Protein AF-A0A7R7W3H5-F1 (afdb_monomer_lite)

Secondary structure (DSSP, 8-state):
-HHHHHSS-SS--SSHHHHHHHHHHHH----TTTSTTGGGSTT--TTSPP-PPPPHHHH-TTS-HHHHHHHHHHT-SSGGGSPPHHHHHTSGGGTT--

Radius of gyration: 14.74 Å; chains: 1; bounding box: 39×29×36 Å

Organism: Aspergillus kawachii (NCBI:txid1069201)

Foldseek 3Di:
DQCVQVVDDQQDAPDPVSSLLSLCQAQWDDDCVLANCQCVDPPDDPPRDGHDHDQVCVVRVVQDPQRSVLVNLCSRPHPVSRDDPVVSCVGVVVVPPD

Sequence (98 aa):
MAEMYTGSALFAGTTNAEQLLKIFDIMGTPTELTWPGVSQLPEYRNDFPSRSPQSLQQIIPSLDPVGVDLLERMLQLRPEARISATEALNHPWFQGFD

InterPro domains:
  IPR000719 Protein kinase domain [PF00069] (1-94)
  IPR000719 Protein kinase domain [PS50011] (1-94)
  IPR011009 Protein kinase-like domain superfamily [SSF56112] (1-96)
  IPR050108 Cyclin-dependent kinase [PTHR24056] (1-94)

Structure (mmCIF, N/CA/C/O backbone):
data_AF-A0A7R7W3H5-F1
#
_entry.id   AF-A0A7R7W3H5-F1
#
loop_
_atom_site.group_PDB
_atom_site.id
_atom_site.type_symbol
_atom_site.label_atom_id
_atom_site.label_alt_id
_atom_site.label_comp_id
_atom_site.label_asym_id
_atom_site.label_entity_id
_atom_site.label_seq_id
_atom_site.pdbx_PDB_ins_code
_atom_site.Cartn_x
_atom_site.Cartn_y
_atom_site.Cartn_z
_atom_site.occupancy
_atom_site.B_iso_or_equiv
_atom_site.auth_seq_id
_atom_site.auth_comp_id
_atom_site.auth_asym_id
_atom_site.auth_atom_id
_atom_site.pdbx_PDB_model_num
ATOM 1 N N . MET A 1 1 ? -6.387 7.453 4.794 1.00 85.94 1 MET A N 1
ATOM 2 C CA . MET A 1 1 ? -6.531 6.724 6.073 1.00 85.94 1 MET A CA 1
ATOM 3 C C . MET A 1 1 ? -5.217 6.733 6.837 1.00 85.94 1 MET A C 1
ATOM 5 O O . MET A 1 1 ? -5.125 7.517 7.762 1.00 85.94 1 MET A O 1
ATOM 9 N N . ALA A 1 2 ? -4.191 5.989 6.407 1.00 92.88 2 ALA A N 1
ATOM 10 C CA . ALA A 1 2 ? -2.899 5.900 7.104 1.00 92.88 2 ALA A CA 1
ATOM 11 C C . ALA A 1 2 ? -2.269 7.254 7.490 1.00 92.88 2 ALA A C 1
ATOM 13 O O . ALA A 1 2 ? -1.987 7.477 8.659 1.00 92.88 2 ALA A O 1
ATOM 14 N N . GLU A 1 3 ? -2.139 8.186 6.541 1.00 95.06 3 GLU A N 1
ATOM 15 C CA . GLU A 1 3 ? -1.547 9.512 6.800 1.00 95.06 3 GLU A CA 1
ATOM 16 C C . GLU A 1 3 ? -2.315 10.337 7.843 1.00 95.06 3 GLU A C 1
ATOM 18 O O . GLU A 1 3 ? -1.710 11.087 8.602 1.00 95.06 3 GLU A O 1
ATOM 23 N N . MET A 1 4 ? -3.636 10.155 7.953 1.00 93.19 4 MET A N 1
ATOM 24 C CA . MET A 1 4 ? -4.4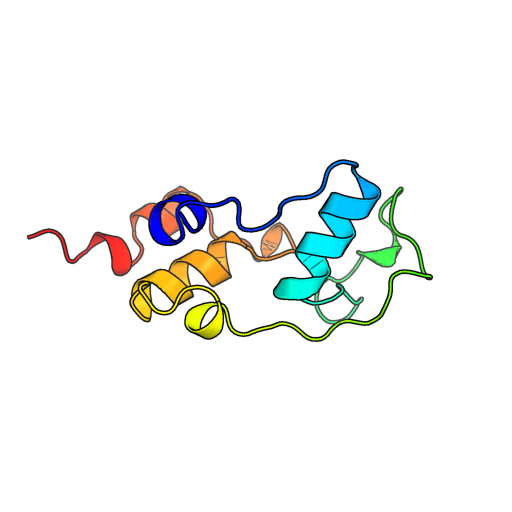26 10.825 8.995 1.00 93.19 4 MET A CA 1
ATOM 25 C C . MET A 1 4 ? -4.090 10.296 10.397 1.00 93.19 4 MET A C 1
ATOM 27 O O . MET A 1 4 ? -4.215 11.035 11.366 1.00 93.19 4 MET A O 1
ATOM 31 N N . TYR A 1 5 ? -3.650 9.038 10.503 1.00 91.31 5 TYR A N 1
ATOM 32 C CA . TYR A 1 5 ? -3.253 8.411 11.767 1.00 91.31 5 TYR A CA 1
ATOM 33 C C . TYR A 1 5 ? -1.798 8.693 12.147 1.00 91.31 5 TYR A C 1
ATOM 35 O O . TYR A 1 5 ? -1.482 8.783 13.331 1.00 91.31 5 TYR A O 1
ATOM 43 N N . THR A 1 6 ? -0.907 8.808 11.161 1.00 90.69 6 THR A N 1
ATOM 44 C CA . THR A 1 6 ? 0.538 8.996 11.377 1.00 90.69 6 THR A CA 1
ATOM 45 C C . THR A 1 6 ? 0.981 10.457 11.291 1.00 90.69 6 THR A C 1
ATOM 47 O O . THR A 1 6 ? 2.109 10.769 11.670 1.00 90.69 6 THR A O 1
ATOM 50 N N . GLY A 1 7 ? 0.148 11.351 10.745 1.00 92.88 7 GLY A N 1
ATOM 51 C CA . GLY A 1 7 ? 0.508 12.742 10.448 1.00 92.88 7 GLY A CA 1
ATOM 52 C C . GLY A 1 7 ? 1.560 12.893 9.341 1.00 92.88 7 GLY A C 1
ATOM 53 O O . GLY A 1 7 ? 2.122 13.971 9.170 1.00 92.88 7 GLY A O 1
ATOM 54 N N . SER A 1 8 ? 1.869 11.814 8.618 1.00 92.38 8 SER A N 1
ATOM 55 C CA . SER A 1 8 ? 2.871 11.788 7.551 1.00 92.38 8 SER A CA 1
ATOM 56 C C . SER A 1 8 ? 2.514 10.758 6.481 1.00 92.38 8 SER A C 1
ATOM 58 O O . SER A 1 8 ? 1.874 9.743 6.763 1.00 92.38 8 SER A O 1
ATOM 60 N N . ALA A 1 9 ? 2.919 11.011 5.238 1.00 94.62 9 ALA A N 1
ATOM 61 C CA . ALA A 1 9 ? 2.614 10.125 4.122 1.00 94.62 9 ALA A CA 1
ATOM 62 C C . ALA A 1 9 ? 3.179 8.710 4.352 1.00 94.62 9 ALA A C 1
ATOM 64 O O . ALA A 1 9 ? 4.367 8.541 4.62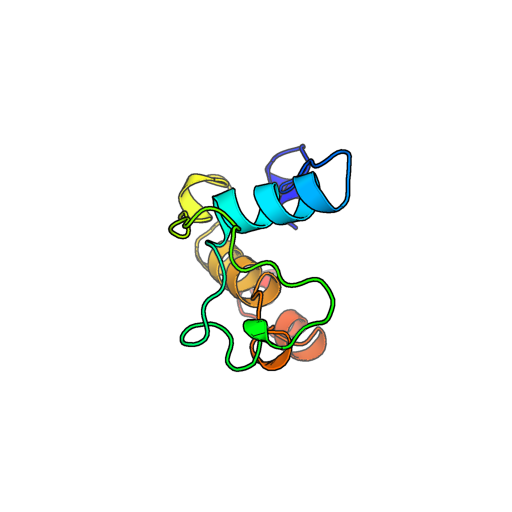4 1.00 94.62 9 ALA A O 1
ATOM 65 N N . LEU A 1 10 ? 2.333 7.685 4.179 1.00 95.12 10 LEU A N 1
ATOM 66 C CA . LEU A 1 10 ? 2.728 6.276 4.335 1.00 95.12 10 LEU A CA 1
ATOM 67 C C . LEU A 1 10 ? 3.804 5.862 3.316 1.00 95.12 10 LEU A C 1
ATOM 69 O O . LEU A 1 10 ? 4.704 5.088 3.631 1.00 95.12 10 LEU A O 1
ATOM 73 N N . PHE A 1 11 ? 3.722 6.405 2.099 1.00 96.38 11 PHE A N 1
ATOM 74 C CA . PHE A 1 11 ? 4.663 6.150 1.011 1.00 96.38 11 PHE A CA 1
ATOM 75 C C . PHE A 1 11 ? 5.181 7.485 0.467 1.00 96.38 11 PHE A C 1
ATOM 77 O O . PHE A 1 11 ? 4.563 8.083 -0.412 1.00 96.38 11 PHE A O 1
ATOM 84 N N . ALA A 1 12 ? 6.302 7.961 1.006 1.00 95.31 12 ALA A N 1
ATOM 85 C CA . ALA A 1 12 ? 6.909 9.234 0.621 1.00 95.31 12 ALA A CA 1
ATOM 86 C C . ALA A 1 12 ? 8.082 9.026 -0.358 1.00 95.31 12 ALA A C 1
ATOM 88 O O . ALA A 1 12 ? 9.244 9.000 0.055 1.00 95.31 12 ALA A O 1
ATOM 89 N N . GLY A 1 13 ? 7.788 8.819 -1.644 1.00 95.56 13 GLY A N 1
ATOM 90 C CA . GLY A 1 13 ? 8.774 8.813 -2.730 1.00 95.56 13 GLY A CA 1
ATOM 91 C C . GLY A 1 13 ? 8.796 10.143 -3.487 1.00 95.56 13 GLY A C 1
ATOM 92 O O . GLY A 1 13 ? 7.773 10.816 -3.589 1.00 95.56 13 GLY A O 1
ATOM 93 N N . THR A 1 14 ? 9.953 10.533 -4.033 1.00 94.69 14 THR A N 1
ATOM 94 C CA . THR A 1 14 ? 10.085 11.788 -4.804 1.00 94.69 14 THR A CA 1
ATOM 95 C C . THR A 1 14 ? 10.093 11.570 -6.320 1.00 94.69 14 THR A C 1
ATOM 97 O O . THR A 1 14 ? 9.904 12.509 -7.091 1.00 94.69 14 THR A O 1
ATOM 100 N N . THR A 1 15 ? 10.247 10.317 -6.759 1.00 95.94 15 THR A N 1
ATOM 101 C CA . THR A 1 15 ? 10.146 9.874 -8.159 1.00 95.94 15 THR A CA 1
ATOM 102 C C . THR A 1 15 ? 9.266 8.626 -8.269 1.00 95.94 15 THR A C 1
ATOM 104 O O . THR A 1 15 ? 9.038 7.944 -7.273 1.00 95.94 15 THR A O 1
ATOM 107 N N . ASN A 1 16 ? 8.814 8.261 -9.476 1.00 92.81 16 ASN A N 1
ATOM 108 C CA . ASN A 1 16 ? 8.017 7.039 -9.685 1.00 92.81 16 ASN A CA 1
ATOM 109 C C . ASN A 1 16 ? 8.748 5.770 -9.213 1.00 92.81 16 ASN A C 1
ATOM 111 O O . ASN A 1 16 ? 8.147 4.899 -8.586 1.00 92.81 16 ASN A O 1
ATOM 115 N N . ALA A 1 17 ? 10.054 5.680 -9.485 1.00 92.44 17 ALA A N 1
ATOM 116 C CA . ALA A 1 17 ? 10.870 4.546 -9.065 1.00 92.44 17 ALA A CA 1
ATOM 117 C C . ALA A 1 17 ? 10.991 4.485 -7.536 1.00 92.44 17 ALA A C 1
ATOM 119 O O . ALA A 1 17 ? 10.788 3.428 -6.943 1.00 92.44 17 ALA A O 1
ATOM 120 N N . GLU A 1 18 ? 11.262 5.617 -6.883 1.00 95.25 18 GLU A N 1
ATOM 121 C CA . GLU A 1 18 ? 11.300 5.683 -5.420 1.00 95.25 18 GLU A CA 1
ATOM 122 C C . GLU A 1 18 ? 9.942 5.369 -4.795 1.00 95.25 18 GLU A C 1
ATOM 124 O O . GLU A 1 18 ? 9.886 4.639 -3.811 1.00 95.25 18 GLU A O 1
ATOM 129 N N . GLN A 1 19 ? 8.850 5.866 -5.378 1.00 97.12 19 GLN A N 1
ATOM 130 C CA . GLN A 1 19 ? 7.497 5.613 -4.895 1.00 97.12 19 GLN A CA 1
ATOM 131 C C . GLN A 1 19 ? 7.181 4.114 -4.897 1.00 97.12 19 GLN A C 1
ATOM 133 O O . GLN A 1 19 ? 6.705 3.590 -3.891 1.00 97.12 19 GLN A O 1
ATOM 138 N N . LEU A 1 20 ? 7.504 3.405 -5.985 1.00 96.12 20 LEU A N 1
ATOM 139 C CA . LEU A 1 20 ? 7.356 1.947 -6.056 1.00 96.12 20 LEU A CA 1
ATOM 140 C C . LEU A 1 20 ? 8.206 1.240 -5.001 1.00 96.12 20 LEU A C 1
ATOM 142 O O . LEU A 1 20 ? 7.723 0.347 -4.308 1.00 96.12 20 LEU A O 1
ATOM 146 N N . LEU A 1 21 ? 9.458 1.668 -4.830 1.00 96.00 21 LEU A N 1
ATOM 147 C CA . LEU A 1 21 ? 10.338 1.088 -3.824 1.00 96.00 21 LEU A CA 1
ATOM 148 C C . LEU A 1 21 ? 9.795 1.285 -2.400 1.00 96.00 21 LEU A C 1
ATOM 150 O O . LEU A 1 21 ? 9.845 0.332 -1.628 1.00 96.00 21 LEU A O 1
ATOM 154 N N . LYS A 1 22 ? 9.231 2.456 -2.079 1.00 97.12 22 LYS A N 1
ATOM 155 C CA . LYS A 1 22 ? 8.586 2.731 -0.784 1.00 97.12 22 LYS A CA 1
ATOM 156 C C . LYS A 1 22 ? 7.334 1.892 -0.558 1.00 97.12 22 LYS A C 1
ATOM 158 O O . LYS A 1 22 ? 7.106 1.433 0.556 1.00 97.12 22 LYS A O 1
ATOM 163 N N . ILE A 1 23 ? 6.540 1.663 -1.603 1.00 97.62 23 ILE A N 1
ATOM 164 C CA . ILE A 1 23 ? 5.386 0.761 -1.524 1.00 97.62 23 ILE A CA 1
ATOM 165 C C . ILE A 1 23 ? 5.862 -0.657 -1.197 1.00 97.62 23 ILE A C 1
ATOM 167 O O . ILE A 1 23 ? 5.336 -1.276 -0.276 1.00 97.62 23 ILE A O 1
ATOM 171 N N . PHE A 1 24 ? 6.887 -1.158 -1.889 1.00 97.31 24 PHE A N 1
ATOM 172 C CA . PHE A 1 24 ? 7.417 -2.504 -1.653 1.00 97.31 24 PHE A CA 1
ATOM 173 C C . PHE A 1 24 ? 8.127 -2.648 -0.298 1.00 97.31 24 PHE A C 1
ATOM 175 O O . PHE A 1 24 ? 8.141 -3.748 0.244 1.00 97.31 24 PHE A O 1
ATOM 182 N N . ASP A 1 25 ? 8.710 -1.576 0.261 1.00 96.81 25 ASP A N 1
ATOM 183 C CA . ASP A 1 25 ? 9.290 -1.576 1.620 1.00 96.81 25 ASP A CA 1
ATOM 184 C C . ASP A 1 25 ? 8.271 -2.001 2.686 1.00 96.81 25 ASP A C 1
ATOM 186 O O . ASP A 1 25 ? 8.641 -2.653 3.659 1.00 96.81 25 ASP A O 1
ATOM 190 N N . ILE A 1 26 ? 6.994 -1.673 2.478 1.00 96.81 26 ILE A N 1
ATOM 191 C CA . ILE A 1 26 ? 5.916 -1.939 3.434 1.00 96.81 26 ILE A CA 1
ATOM 192 C C . ILE A 1 26 ? 5.049 -3.115 2.979 1.00 96.81 26 ILE A C 1
ATOM 194 O O . ILE A 1 26 ? 4.783 -4.024 3.757 1.00 96.81 26 ILE A O 1
ATOM 198 N N . MET A 1 27 ? 4.614 -3.130 1.719 1.00 97.56 27 MET A N 1
ATOM 199 C CA . MET A 1 27 ? 3.671 -4.129 1.198 1.00 97.56 27 MET A CA 1
ATOM 200 C C . MET A 1 27 ? 4.358 -5.397 0.671 1.00 97.56 27 MET A C 1
ATOM 202 O O . MET A 1 27 ? 3.682 -6.357 0.304 1.00 97.56 27 MET A O 1
ATOM 206 N N . GLY A 1 28 ? 5.691 -5.412 0.626 1.00 97.25 28 GLY A N 1
ATOM 207 C CA . GLY A 1 28 ? 6.476 -6.458 -0.018 1.00 97.25 28 GLY A CA 1
ATOM 208 C C . GLY A 1 28 ? 6.544 -6.300 -1.538 1.00 97.25 28 GLY A C 1
ATOM 209 O O . GLY A 1 28 ? 5.743 -5.602 -2.166 1.00 97.25 28 GLY A O 1
ATOM 210 N N . THR A 1 29 ? 7.531 -6.953 -2.146 1.00 97.50 29 THR A N 1
ATOM 211 C CA . THR A 1 29 ? 7.697 -6.946 -3.606 1.00 97.50 29 THR A CA 1
ATOM 212 C C . THR A 1 29 ? 6.714 -7.942 -4.230 1.00 97.50 29 THR A C 1
ATOM 214 O O . THR A 1 29 ? 6.702 -9.108 -3.824 1.00 97.50 29 THR A O 1
ATOM 217 N N . PRO A 1 30 ? 5.876 -7.533 -5.202 1.00 96.62 30 PRO A N 1
ATOM 218 C CA . PRO A 1 30 ? 4.916 -8.436 -5.813 1.00 96.62 30 PRO A CA 1
ATOM 219 C C . PRO A 1 30 ? 5.629 -9.520 -6.627 1.00 96.62 30 PRO A C 1
ATOM 221 O O . PRO A 1 30 ? 6.629 -9.276 -7.306 1.00 96.62 30 PRO A O 1
ATOM 224 N N . THR A 1 31 ? 5.078 -10.725 -6.559 1.00 95.25 31 THR A N 1
ATOM 225 C CA . THR A 1 31 ? 5.553 -11.918 -7.264 1.00 95.25 31 THR A CA 1
ATOM 226 C C . THR A 1 31 ? 4.407 -12.495 -8.081 1.00 95.25 31 THR A C 1
ATOM 228 O O . THR A 1 31 ? 3.251 -12.191 -7.805 1.00 95.25 31 THR A O 1
ATOM 231 N N . GLU A 1 32 ? 4.690 -13.399 -9.016 1.00 95.19 32 GLU A N 1
ATOM 232 C CA . GLU A 1 32 ? 3.640 -14.128 -9.748 1.00 95.19 32 GLU A CA 1
ATOM 233 C C . GLU A 1 32 ? 2.711 -14.948 -8.835 1.00 95.19 32 GLU A C 1
ATOM 235 O O . GLU A 1 32 ? 1.584 -15.258 -9.212 1.00 95.19 32 GLU A O 1
ATOM 240 N N . LEU A 1 33 ? 3.149 -15.269 -7.611 1.00 94.75 33 LEU A N 1
ATOM 241 C CA . LEU A 1 33 ? 2.305 -15.921 -6.612 1.00 94.75 33 LEU A CA 1
ATOM 242 C C . LEU A 1 33 ? 1.305 -14.940 -5.981 1.00 94.75 33 LEU A C 1
ATOM 244 O O . LEU A 1 33 ? 0.136 -15.275 -5.811 1.00 94.75 33 LEU A O 1
ATOM 248 N N . THR A 1 34 ? 1.759 -13.739 -5.610 1.00 94.75 34 THR A N 1
ATOM 249 C CA . THR A 1 34 ? 0.928 -12.740 -4.914 1.00 94.75 34 THR A CA 1
ATOM 250 C C . THR A 1 34 ? 0.106 -11.880 -5.876 1.00 94.75 34 THR A C 1
ATOM 252 O O . THR A 1 34 ? -1.000 -11.456 -5.545 1.00 94.75 34 THR A O 1
ATOM 255 N N . TRP A 1 35 ? 0.612 -11.663 -7.088 1.00 96.62 35 TRP A N 1
ATOM 256 C CA . TRP A 1 35 ? -0.058 -10.982 -8.187 1.00 96.62 35 TRP A CA 1
ATOM 257 C C . TRP A 1 35 ? 0.279 -11.687 -9.514 1.00 96.62 35 TRP A C 1
ATOM 259 O O . TRP A 1 35 ? 1.248 -11.326 -10.184 1.00 96.62 35 TRP A O 1
ATOM 269 N N . PRO A 1 36 ? -0.541 -12.670 -9.929 1.00 96.75 36 PRO A N 1
ATOM 270 C CA . PRO A 1 36 ? -0.379 -13.330 -11.221 1.00 96.75 36 PRO A CA 1
ATOM 271 C C . PRO A 1 36 ? -0.459 -12.332 -12.384 1.00 96.75 36 PRO A C 1
ATOM 273 O O . PRO A 1 36 ? -1.424 -11.571 -12.484 1.00 96.75 36 PRO A O 1
ATOM 276 N N . GLY A 1 37 ? 0.544 -12.342 -13.259 1.00 96.38 37 GLY A N 1
ATOM 277 C CA . GLY A 1 37 ? 0.687 -11.438 -14.400 1.00 96.38 37 GLY A CA 1
ATOM 278 C C . GLY A 1 37 ? 1.456 -10.146 -14.110 1.00 96.38 37 GLY A C 1
ATOM 279 O O . GLY A 1 37 ? 1.619 -9.339 -15.026 1.00 96.38 37 GLY A O 1
ATOM 280 N N . VAL A 1 38 ? 1.952 -9.928 -12.884 1.00 96.56 38 VAL A N 1
ATOM 281 C CA . VAL A 1 38 ? 2.683 -8.697 -12.537 1.00 96.56 38 VAL A CA 1
ATOM 282 C C . VAL A 1 38 ? 3.948 -8.506 -13.380 1.00 96.56 38 VAL A C 1
ATOM 284 O O . VAL A 1 38 ? 4.256 -7.377 -13.757 1.00 96.56 38 VAL A O 1
ATOM 287 N N . SER A 1 39 ? 4.636 -9.593 -13.749 1.00 95.62 39 SER A N 1
ATOM 288 C CA . SER A 1 39 ? 5.844 -9.544 -14.588 1.00 95.62 39 SER A CA 1
ATOM 289 C C . SER A 1 39 ? 5.590 -9.110 -16.031 1.00 95.62 39 SER A C 1
ATOM 291 O O . SER A 1 39 ? 6.529 -8.748 -16.734 1.00 95.62 39 SER A O 1
ATOM 293 N N . GLN A 1 40 ? 4.329 -9.129 -16.472 1.00 96.25 40 GLN A N 1
ATOM 294 C CA . GLN A 1 40 ? 3.921 -8.746 -17.825 1.00 96.25 40 GLN A CA 1
ATOM 295 C C . GLN A 1 40 ? 3.530 -7.267 -17.931 1.00 96.25 40 GLN A C 1
ATOM 297 O O . GLN A 1 40 ? 3.190 -6.792 -19.015 1.00 96.25 40 GLN A O 1
ATOM 302 N N . LEU A 1 41 ? 3.538 -6.528 -16.816 1.00 95.62 41 LEU A N 1
ATOM 303 C CA . LEU A 1 41 ? 3.231 -5.104 -16.833 1.00 95.62 41 LEU A CA 1
ATOM 304 C C . LEU A 1 41 ? 4.369 -4.323 -17.517 1.00 95.62 41 LEU A C 1
ATOM 306 O O . LEU A 1 41 ? 5.534 -4.607 -17.240 1.00 95.62 41 LEU A O 1
ATOM 310 N N . PRO A 1 42 ? 4.064 -3.302 -18.345 1.00 93.25 42 PRO A N 1
ATOM 311 C CA . PRO A 1 42 ? 5.071 -2.591 -19.145 1.00 93.25 42 PRO A CA 1
ATOM 312 C C . PRO A 1 42 ? 6.255 -2.015 -18.353 1.00 93.25 42 PRO A C 1
ATOM 314 O O . PRO A 1 42 ? 7.368 -1.971 -18.860 1.00 93.25 42 PRO A O 1
ATOM 317 N N . GLU A 1 43 ? 6.012 -1.598 -17.108 1.00 89.94 43 GLU A N 1
ATOM 318 C CA . GLU A 1 43 ? 7.003 -0.958 -16.230 1.00 89.94 43 GLU A CA 1
ATOM 319 C C . GLU A 1 43 ? 7.543 -1.905 -15.141 1.00 89.94 43 GLU A C 1
ATOM 321 O O . GLU A 1 43 ? 8.245 -1.473 -14.220 1.00 89.94 43 GLU A O 1
ATOM 326 N N . TYR A 1 44 ? 7.205 -3.199 -15.194 1.00 92.25 44 TYR A N 1
ATOM 327 C CA . TYR A 1 44 ? 7.766 -4.164 -14.256 1.00 92.25 44 TYR A CA 1
ATOM 328 C C . TYR A 1 44 ? 9.234 -4.425 -14.582 1.00 92.25 44 TYR A C 1
ATOM 330 O O . TYR A 1 44 ? 9.611 -4.661 -15.730 1.00 92.25 44 TYR A O 1
ATOM 338 N N . ARG A 1 45 ? 10.075 -4.426 -13.548 1.00 91.12 45 ARG A N 1
ATOM 339 C CA . ARG A 1 45 ? 11.495 -4.731 -13.677 1.00 91.12 45 ARG A CA 1
ATOM 340 C C . ARG A 1 45 ? 11.836 -5.965 -12.858 1.00 91.12 45 ARG A C 1
ATOM 342 O O . ARG A 1 45 ? 11.531 -6.042 -11.671 1.00 91.12 45 ARG A O 1
ATOM 349 N N . ASN A 1 46 ? 12.555 -6.896 -13.474 1.00 87.31 46 ASN A N 1
ATOM 350 C CA . ASN A 1 46 ? 13.008 -8.122 -12.810 1.00 87.31 46 ASN A CA 1
ATOM 351 C C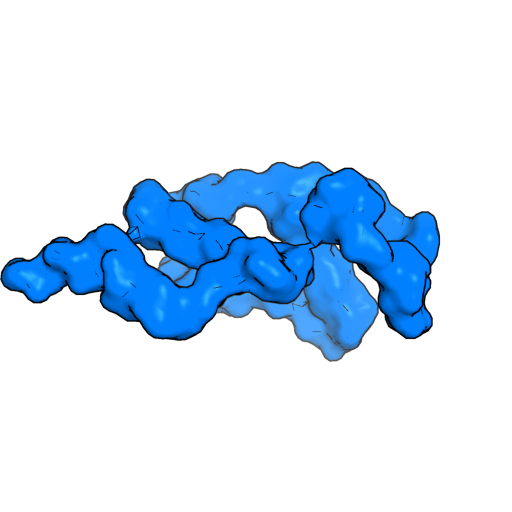 . ASN A 1 46 ? 14.102 -7.878 -11.752 1.00 87.31 46 ASN A C 1
ATOM 353 O O . ASN A 1 46 ? 14.482 -8.803 -11.043 1.00 87.31 46 ASN A O 1
ATOM 357 N N . ASP A 1 47 ? 14.629 -6.655 -11.659 1.00 91.56 47 ASP A N 1
ATOM 358 C CA . ASP A 1 47 ? 15.696 -6.260 -10.737 1.00 91.56 47 ASP A CA 1
ATOM 359 C C . ASP A 1 47 ? 15.181 -5.511 -9.493 1.00 91.56 47 ASP A C 1
ATOM 361 O O . ASP A 1 47 ? 15.981 -4.960 -8.732 1.00 91.56 47 ASP A O 1
ATOM 365 N N . PHE A 1 48 ? 13.861 -5.458 -9.270 1.00 93.94 48 PHE A N 1
ATOM 366 C CA . PHE A 1 48 ? 13.337 -4.911 -8.023 1.00 93.94 48 PHE A CA 1
ATOM 367 C C . PHE A 1 48 ? 13.867 -5.721 -6.829 1.00 93.94 48 PHE A C 1
ATOM 369 O O . PHE A 1 48 ? 13.848 -6.954 -6.859 1.00 93.94 48 PHE A O 1
ATOM 376 N N . PRO A 1 49 ? 14.326 -5.057 -5.751 1.00 95.06 49 PRO A N 1
ATOM 377 C CA . PRO A 1 49 ? 14.822 -5.763 -4.580 1.00 95.06 49 PRO A CA 1
ATOM 378 C C . PRO A 1 49 ? 13.695 -6.596 -3.968 1.00 95.06 49 PRO A C 1
ATOM 380 O O . PRO A 1 49 ? 12.560 -6.132 -3.855 1.00 95.06 49 PRO A O 1
ATOM 383 N N . SER A 1 50 ? 14.007 -7.824 -3.560 1.00 95.50 50 SER A N 1
ATOM 384 C CA . SER A 1 50 ? 13.052 -8.685 -2.863 1.00 95.50 50 SER A CA 1
ATOM 385 C C . SER A 1 50 ? 12.809 -8.152 -1.455 1.00 95.50 50 SER A C 1
ATOM 387 O O . SER A 1 50 ? 13.750 -8.021 -0.671 1.00 95.50 50 SER A O 1
ATOM 389 N N . ARG A 1 51 ? 11.549 -7.869 -1.128 1.00 97.00 51 ARG A N 1
ATOM 390 C CA . ARG A 1 51 ? 11.138 -7.351 0.176 1.00 97.00 51 ARG A CA 1
ATOM 391 C C . ARG A 1 51 ? 9.988 -8.156 0.741 1.00 97.00 51 ARG A C 1
ATOM 393 O O . ARG A 1 51 ? 9.048 -8.485 0.018 1.00 97.00 51 ARG A O 1
ATOM 400 N N . SER A 1 52 ? 10.068 -8.434 2.034 1.00 96.12 52 SER A N 1
ATOM 401 C CA . SER A 1 52 ? 8.981 -9.057 2.781 1.00 96.12 52 SER A CA 1
ATOM 402 C C . SER A 1 52 ? 7.984 -7.990 3.234 1.00 96.12 52 SER A C 1
ATOM 404 O O . SER A 1 52 ? 8.421 -6.901 3.611 1.00 96.12 52 SER A O 1
ATOM 406 N N . PRO A 1 53 ? 6.673 -8.284 3.232 1.00 96.12 53 PRO A N 1
ATOM 407 C CA . PRO A 1 53 ? 5.681 -7.363 3.766 1.00 96.12 53 PRO A CA 1
ATOM 408 C C . PRO A 1 53 ? 5.922 -7.108 5.258 1.00 96.12 53 PRO A C 1
ATOM 410 O O . PRO A 1 53 ? 6.295 -8.011 6.012 1.00 96.12 53 PRO A O 1
ATOM 413 N N . GLN A 1 54 ? 5.693 -5.869 5.675 1.00 96.56 54 GLN A N 1
ATOM 414 C CA . GLN A 1 54 ? 5.700 -5.440 7.066 1.00 96.56 54 GLN A CA 1
ATOM 415 C C . GLN A 1 54 ? 4.274 -5.437 7.620 1.00 96.56 54 GLN A C 1
ATOM 417 O O . GLN A 1 54 ? 3.303 -5.255 6.887 1.00 96.56 54 GLN A O 1
ATOM 422 N N . SER A 1 55 ? 4.136 -5.610 8.934 1.00 96.50 55 SER A N 1
ATOM 423 C CA . SER A 1 55 ? 2.831 -5.491 9.585 1.00 96.50 55 SER A CA 1
ATOM 424 C C . SER A 1 55 ? 2.399 -4.024 9.645 1.00 96.50 55 SER A C 1
ATOM 426 O O . SER A 1 55 ? 3.077 -3.201 10.266 1.00 96.50 55 SER A O 1
ATOM 428 N N . LEU A 1 56 ? 1.238 -3.695 9.070 1.00 96.56 56 LEU A N 1
ATOM 429 C CA . LEU A 1 56 ? 0.685 -2.339 9.160 1.00 96.56 56 LEU A CA 1
ATOM 430 C C . LEU A 1 56 ? 0.339 -1.948 10.602 1.00 96.56 56 LEU A C 1
ATOM 432 O O . LEU A 1 56 ? 0.473 -0.779 10.952 1.00 96.56 56 LEU A O 1
ATOM 436 N N . GLN A 1 57 ? -0.002 -2.912 11.464 1.00 96.81 57 GLN A N 1
ATOM 437 C CA . GLN A 1 57 ? -0.202 -2.670 12.897 1.00 96.81 57 GLN A CA 1
ATOM 438 C C . GLN A 1 57 ? 1.076 -2.168 13.588 1.00 96.81 57 GLN A C 1
ATOM 440 O O . GLN A 1 57 ? 0.996 -1.356 14.507 1.00 96.81 57 GLN A O 1
ATOM 445 N N . GLN A 1 58 ? 2.257 -2.630 13.156 1.00 95.44 58 GLN A N 1
ATOM 446 C CA . GLN A 1 58 ? 3.539 -2.147 13.684 1.00 95.44 58 GLN A CA 1
ATOM 447 C C . GLN A 1 58 ? 3.888 -0.749 13.159 1.00 95.44 58 GLN A C 1
ATOM 449 O O . GLN A 1 58 ? 4.501 0.036 13.878 1.00 95.44 58 GLN A O 1
ATOM 454 N N . ILE A 1 59 ? 3.495 -0.435 11.921 1.00 94.94 59 ILE A N 1
ATOM 455 C CA . ILE A 1 59 ? 3.742 0.871 11.288 1.00 94.94 59 ILE A CA 1
ATOM 456 C C . ILE A 1 59 ? 2.777 1.937 11.818 1.00 94.94 59 ILE A C 1
ATOM 458 O O . ILE A 1 59 ? 3.160 3.096 11.971 1.00 94.94 59 ILE A O 1
ATOM 462 N N . ILE A 1 60 ? 1.538 1.550 12.128 1.00 95.88 60 ILE A N 1
ATOM 463 C CA . ILE A 1 60 ? 0.482 2.440 12.618 1.00 95.88 60 ILE A CA 1
ATOM 464 C C . ILE A 1 60 ? -0.100 1.876 13.927 1.00 95.88 60 ILE A C 1
ATOM 466 O O . ILE A 1 60 ? -1.235 1.399 13.945 1.00 95.88 60 ILE A O 1
ATOM 470 N N . PRO A 1 61 ? 0.640 1.931 15.054 1.00 94.88 61 PRO A N 1
ATOM 471 C CA . PRO A 1 61 ? 0.192 1.337 16.318 1.00 94.88 61 PRO A CA 1
ATOM 472 C C . PRO A 1 61 ? -1.084 1.961 16.895 1.00 94.88 61 PRO A C 1
ATOM 474 O O . PRO A 1 61 ? -1.737 1.353 17.736 1.00 94.88 61 PRO A O 1
ATOM 477 N N . SER A 1 62 ? -1.421 3.184 16.476 1.00 94.56 62 SER A N 1
ATOM 478 C CA . SER A 1 62 ? -2.621 3.911 16.900 1.00 94.56 62 SER A CA 1
ATOM 479 C C . SER A 1 62 ? -3.896 3.470 16.180 1.00 94.56 62 SER A C 1
ATOM 481 O O . SER A 1 62 ? -4.986 3.843 16.612 1.00 94.56 62 SER A O 1
ATOM 483 N N . LEU A 1 63 ? -3.777 2.716 15.085 1.00 95.12 63 LEU A N 1
ATOM 484 C CA . LEU A 1 63 ? -4.919 2.180 14.360 1.00 95.12 63 LEU A CA 1
ATOM 485 C C . LEU A 1 63 ? -5.363 0.874 15.019 1.00 95.12 63 LEU A C 1
ATOM 487 O O . LEU A 1 63 ? -4.545 -0.009 15.279 1.00 95.12 63 LEU A O 1
ATOM 491 N N . ASP A 1 64 ? -6.656 0.764 15.306 1.00 94.75 64 ASP A N 1
ATOM 492 C CA . ASP A 1 64 ? -7.235 -0.437 15.895 1.00 94.75 64 ASP A CA 1
ATOM 493 C C . ASP A 1 64 ? -7.183 -1.626 14.909 1.00 94.75 64 ASP A C 1
ATOM 495 O O . ASP A 1 64 ? -7.121 -1.412 13.694 1.00 94.75 64 ASP A O 1
ATOM 499 N N . PRO A 1 65 ? -7.255 -2.883 15.388 1.00 95.81 65 PRO A N 1
ATOM 500 C CA . PRO A 1 65 ? -7.138 -4.053 14.517 1.00 95.81 65 PRO A CA 1
ATOM 501 C C . PRO A 1 65 ? -8.174 -4.119 13.383 1.00 95.81 65 PRO A C 1
ATOM 503 O O . PRO A 1 65 ? -7.869 -4.637 12.310 1.00 95.81 65 PRO A O 1
ATOM 506 N N . VAL A 1 66 ? -9.385 -3.585 13.585 1.00 96.38 66 VAL A N 1
ATOM 507 C CA . VAL A 1 66 ? -10.436 -3.564 12.552 1.00 96.38 66 VAL A CA 1
ATOM 508 C C . VAL A 1 66 ? -10.098 -2.525 11.481 1.00 96.38 66 VAL A C 1
ATOM 510 O O . VAL A 1 66 ? -10.311 -2.753 10.290 1.00 96.38 66 VAL A O 1
ATOM 513 N N . GLY A 1 67 ? -9.526 -1.394 11.888 1.00 96.25 67 GLY A N 1
ATOM 514 C CA . GLY A 1 67 ? -9.000 -0.382 10.981 1.00 96.25 67 GLY A CA 1
ATOM 515 C C . GLY A 1 67 ? -7.788 -0.866 10.190 1.00 96.25 67 GLY A C 1
ATOM 516 O O . GLY A 1 67 ? -7.679 -0.563 9.000 1.00 96.25 67 GLY A O 1
ATOM 517 N N . VAL A 1 68 ? -6.902 -1.646 10.819 1.00 97.56 68 VAL A N 1
ATOM 518 C CA . VAL A 1 68 ? -5.766 -2.280 10.136 1.00 97.56 68 VAL A CA 1
ATOM 519 C C . VAL A 1 68 ? -6.259 -3.248 9.061 1.00 97.56 68 VAL A C 1
ATOM 521 O O . VAL A 1 68 ? -5.797 -3.136 7.930 1.00 97.56 68 VAL A O 1
ATOM 524 N N . ASP A 1 69 ? -7.239 -4.110 9.357 1.00 97.69 69 ASP A N 1
ATOM 525 C CA . ASP A 1 69 ? -7.827 -5.020 8.357 1.00 97.69 69 ASP A CA 1
ATOM 526 C C . ASP A 1 69 ? -8.400 -4.252 7.152 1.00 97.69 69 ASP A C 1
ATOM 528 O O . ASP A 1 69 ? -8.097 -4.574 6.000 1.00 97.69 69 ASP A O 1
ATOM 532 N N . LEU A 1 70 ? -9.147 -3.164 7.392 1.00 98.00 70 LEU A N 1
ATOM 533 C CA . LEU A 1 70 ? -9.644 -2.314 6.307 1.00 98.00 70 LEU A CA 1
ATOM 534 C C . LEU A 1 70 ? -8.493 -1.744 5.466 1.00 98.00 70 LEU A C 1
ATOM 536 O O . LEU A 1 70 ? -8.532 -1.797 4.235 1.00 98.00 70 LEU A O 1
ATOM 540 N N . LEU A 1 71 ? -7.463 -1.204 6.118 1.00 97.69 71 LEU A N 1
ATOM 541 C CA . LEU A 1 71 ? -6.323 -0.600 5.438 1.00 97.69 71 LEU A CA 1
ATOM 542 C C . LEU A 1 71 ? -5.541 -1.631 4.606 1.00 97.69 71 LEU A C 1
ATOM 544 O O . LEU A 1 71 ? -5.179 -1.337 3.466 1.00 97.69 71 LEU A O 1
ATOM 548 N N . GLU A 1 72 ? -5.330 -2.841 5.124 1.00 97.38 72 GLU A N 1
ATOM 549 C CA . GLU A 1 72 ? -4.687 -3.945 4.400 1.00 97.38 72 GLU A CA 1
ATOM 550 C C . GLU A 1 72 ? -5.481 -4.333 3.147 1.00 97.38 72 GLU A C 1
ATOM 552 O O . GLU A 1 72 ? -4.899 -4.533 2.076 1.00 97.38 72 GLU A O 1
ATOM 557 N N . ARG A 1 73 ? -6.816 -4.367 3.232 1.00 98.00 73 ARG A N 1
ATOM 558 C CA . ARG A 1 73 ? -7.695 -4.626 2.080 1.00 98.00 73 ARG A CA 1
ATOM 559 C C . ARG A 1 73 ? -7.671 -3.501 1.043 1.00 98.00 73 ARG A C 1
ATOM 561 O O . ARG A 1 73 ? -7.770 -3.769 -0.156 1.00 98.00 73 ARG A O 1
ATOM 568 N N . MET A 1 74 ? -7.531 -2.246 1.474 1.00 97.88 74 MET A N 1
ATOM 569 C CA . MET A 1 74 ? -7.406 -1.091 0.574 1.00 97.88 74 MET A CA 1
ATOM 570 C C . MET A 1 74 ? -6.045 -1.038 -0.135 1.00 97.88 74 MET A C 1
ATOM 572 O O . MET A 1 74 ? -5.964 -0.558 -1.266 1.00 97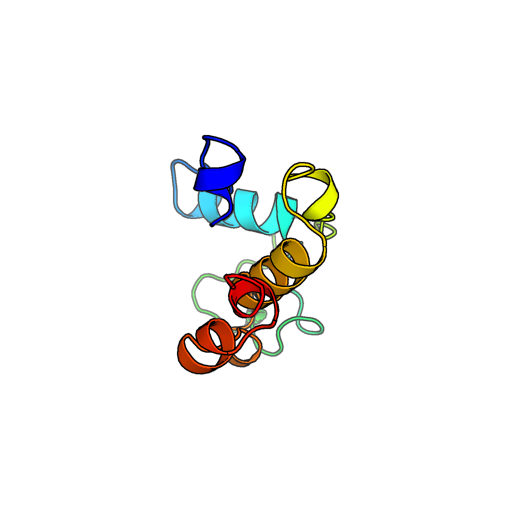.88 74 MET A O 1
ATOM 576 N N . LEU A 1 75 ? -4.979 -1.521 0.507 1.00 97.50 75 LEU A N 1
ATOM 577 C CA . LEU A 1 75 ? -3.601 -1.435 0.007 1.00 97.50 75 LEU A CA 1
ATOM 578 C C . LEU A 1 75 ? -3.138 -2.658 -0.794 1.00 97.50 75 LEU A C 1
ATOM 580 O O . LEU A 1 75 ? -1.963 -2.741 -1.153 1.00 97.50 75 LEU A O 1
ATOM 584 N N . GLN A 1 76 ? -4.040 -3.584 -1.128 1.00 97.75 76 GLN A N 1
ATOM 585 C CA . GLN A 1 76 ? -3.709 -4.723 -1.984 1.00 97.75 76 GLN A CA 1
ATOM 586 C C . GLN A 1 76 ? -3.072 -4.253 -3.303 1.00 97.75 76 GLN A C 1
ATOM 588 O O . GLN A 1 76 ? -3.622 -3.406 -4.026 1.00 97.75 76 GLN A O 1
ATOM 593 N N . LEU A 1 77 ? -1.888 -4.806 -3.604 1.00 97.00 77 LEU A N 1
ATOM 594 C CA . LEU A 1 77 ? -1.126 -4.466 -4.808 1.00 97.00 77 LEU A CA 1
ATOM 595 C C . LEU A 1 77 ? -1.841 -4.964 -6.064 1.00 97.00 77 LEU A C 1
ATOM 597 O O . LEU A 1 77 ? -1.951 -4.219 -7.033 1.00 97.00 77 LEU A O 1
ATOM 601 N N . ARG A 1 78 ? -2.393 -6.183 -6.007 1.00 96.38 78 ARG A N 1
ATOM 602 C CA . ARG A 1 78 ? -3.243 -6.734 -7.060 1.00 96.38 78 ARG A CA 1
ATOM 603 C C . ARG A 1 78 ? -4.595 -5.998 -7.083 1.00 96.38 78 ARG A C 1
ATOM 605 O O . ARG A 1 78 ? -5.328 -6.090 -6.096 1.00 96.38 78 ARG A O 1
ATOM 612 N N . PRO A 1 79 ? -4.971 -5.330 -8.189 1.00 96.56 79 PRO A N 1
ATOM 613 C CA . PRO A 1 79 ? -6.197 -4.535 -8.251 1.00 96.56 79 PRO A CA 1
ATOM 614 C C . PRO A 1 79 ? -7.470 -5.335 -7.973 1.00 96.56 79 PRO A C 1
ATOM 616 O O . PRO A 1 79 ? -8.336 -4.852 -7.254 1.00 96.56 79 PRO A O 1
ATOM 619 N N . GLU A 1 80 ? -7.571 -6.570 -8.474 1.00 96.44 80 GLU A N 1
ATOM 620 C CA . GLU A 1 80 ? -8.780 -7.391 -8.302 1.00 96.44 80 GLU A CA 1
ATOM 621 C C . GLU A 1 80 ? -8.949 -7.920 -6.872 1.00 96.44 80 GLU A C 1
ATOM 623 O O . GLU A 1 80 ? -10.032 -8.366 -6.510 1.00 96.44 80 GLU A O 1
ATOM 628 N N . ALA A 1 81 ? -7.883 -7.898 -6.065 1.00 96.38 81 ALA A N 1
ATOM 629 C CA . ALA A 1 81 ? -7.937 -8.268 -4.653 1.00 96.38 81 ALA A CA 1
ATOM 630 C C . ALA A 1 81 ? -8.271 -7.071 -3.748 1.00 96.38 81 ALA A C 1
ATOM 632 O O . ALA A 1 81 ? -8.528 -7.254 -2.558 1.00 96.38 81 ALA A O 1
ATOM 633 N N . ARG A 1 82 ? -8.236 -5.845 -4.284 1.00 98.12 82 ARG A N 1
ATOM 634 C CA . ARG A 1 82 ? -8.489 -4.626 -3.519 1.00 98.12 82 ARG A CA 1
ATOM 635 C C . ARG A 1 82 ? -9.980 -4.477 -3.247 1.00 98.12 82 ARG A C 1
ATOM 637 O O . ARG A 1 82 ? -10.789 -4.568 -4.166 1.00 98.12 82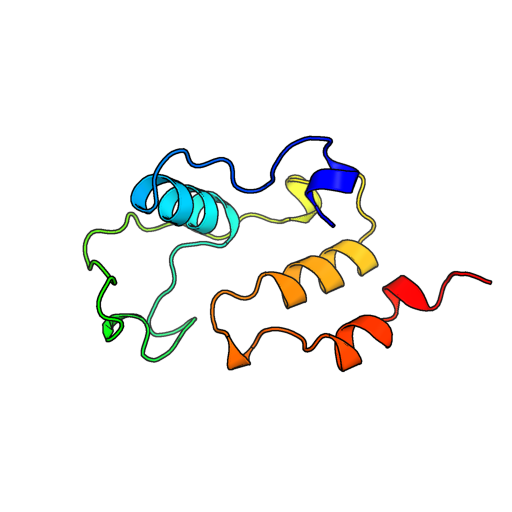 ARG A O 1
ATOM 644 N N . ILE A 1 83 ? -10.326 -4.187 -1.994 1.00 98.38 83 ILE A N 1
ATOM 645 C CA . ILE A 1 83 ? -11.715 -3.915 -1.606 1.00 98.38 83 ILE A CA 1
ATOM 646 C C . ILE A 1 83 ? -12.288 -2.748 -2.419 1.00 98.38 83 ILE A C 1
ATOM 648 O O . ILE A 1 83 ? -11.629 -1.719 -2.608 1.00 98.38 83 ILE A O 1
ATOM 652 N N . SER A 1 84 ? -13.522 -2.897 -2.899 1.00 98.38 84 SER A N 1
ATOM 653 C CA . SER A 1 84 ? -14.222 -1.801 -3.568 1.00 98.38 84 SER A CA 1
ATOM 654 C C . SER A 1 84 ? -14.645 -0.721 -2.567 1.00 98.38 84 SER A C 1
ATOM 656 O O . SER A 1 84 ? -14.798 -0.974 -1.373 1.00 98.38 84 SER A O 1
ATOM 658 N N . ALA A 1 85 ? -14.901 0.498 -3.047 1.00 97.31 85 ALA A N 1
ATOM 659 C CA . ALA A 1 85 ? -15.411 1.567 -2.186 1.00 97.31 85 ALA A CA 1
ATOM 660 C C . ALA A 1 85 ? -16.757 1.194 -1.532 1.00 97.31 85 ALA A C 1
ATOM 662 O O . ALA A 1 85 ? -16.978 1.490 -0.361 1.00 97.31 85 ALA A O 1
ATOM 663 N N . THR A 1 86 ? -17.640 0.509 -2.266 1.00 97.38 86 THR A N 1
ATOM 664 C CA . THR A 1 86 ? -18.940 0.058 -1.753 1.00 97.38 86 THR A CA 1
ATOM 665 C C . THR A 1 86 ? -18.782 -0.973 -0.639 1.00 97.38 86 THR A C 1
ATOM 667 O O . THR A 1 86 ? -19.449 -0.866 0.385 1.00 97.38 86 THR A O 1
ATOM 670 N N . GLU A 1 87 ? -17.890 -1.950 -0.792 1.00 97.44 87 GLU A N 1
ATOM 671 C CA . GLU A 1 87 ? -17.607 -2.923 0.270 1.00 97.44 87 GLU A CA 1
ATOM 672 C C . GLU A 1 87 ? -16.914 -2.265 1.467 1.00 97.44 87 GLU A C 1
ATOM 674 O O . GLU A 1 87 ? -17.263 -2.560 2.607 1.00 97.44 87 GLU A O 1
ATOM 679 N N . ALA A 1 88 ? -15.989 -1.329 1.225 1.00 97.25 88 ALA A N 1
ATOM 680 C CA . ALA A 1 88 ? -15.299 -0.591 2.278 1.00 97.25 88 ALA A CA 1
ATOM 681 C C . ALA A 1 88 ? -16.273 0.208 3.153 1.00 97.25 88 ALA A C 1
ATOM 683 O O . ALA A 1 88 ? -16.134 0.192 4.369 1.00 97.25 88 ALA A O 1
ATOM 684 N N . LEU A 1 89 ? -17.293 0.847 2.569 1.00 95.81 89 LEU A N 1
ATOM 685 C CA . LEU A 1 89 ? -18.333 1.556 3.328 1.00 95.81 89 LEU A CA 1
ATOM 686 C C . LEU A 1 89 ? -19.174 0.628 4.217 1.00 95.81 89 LEU A C 1
ATOM 688 O O . LEU A 1 89 ? -19.700 1.072 5.231 1.00 95.81 89 LEU A O 1
ATOM 692 N N . ASN A 1 90 ? -19.288 -0.651 3.854 1.00 95.81 90 ASN A N 1
ATOM 693 C CA . ASN A 1 90 ? -19.993 -1.659 4.646 1.00 95.81 90 ASN A CA 1
ATOM 694 C C . ASN A 1 90 ? -19.074 -2.380 5.651 1.00 95.81 90 ASN A C 1
ATOM 696 O O . ASN A 1 90 ? -19.527 -3.281 6.358 1.00 95.81 90 ASN A O 1
ATOM 700 N N . HIS A 1 91 ? -17.791 -2.017 5.715 1.00 96.94 91 HIS A N 1
ATOM 701 C CA . HIS A 1 91 ? -16.806 -2.666 6.572 1.00 96.94 91 HIS A CA 1
ATOM 702 C C . HIS A 1 91 ? -17.112 -2.449 8.068 1.00 96.94 91 HIS A C 1
ATOM 704 O O . HIS A 1 91 ? -17.504 -1.339 8.436 1.00 96.94 91 HIS A O 1
ATOM 710 N N . PRO A 1 92 ? -16.858 -3.435 8.959 1.00 95.75 92 PRO A N 1
ATOM 711 C CA . PRO A 1 92 ? -17.098 -3.303 10.403 1.00 95.75 92 PRO A CA 1
ATOM 712 C C . PRO A 1 92 ? -16.455 -2.074 11.056 1.00 95.75 92 PRO A C 1
ATOM 714 O O . PRO A 1 92 ? -16.983 -1.551 12.031 1.00 95.75 92 PRO A O 1
ATOM 717 N N . TRP A 1 93 ? -15.357 -1.569 10.487 1.00 94.50 93 TRP A N 1
ATOM 718 C CA . TRP A 1 93 ? -14.700 -0.341 10.952 1.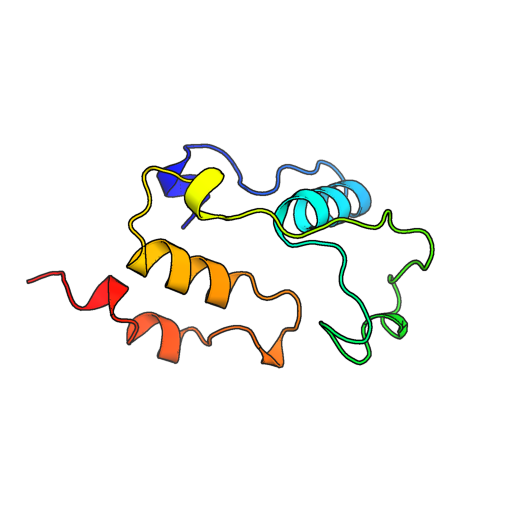00 94.50 93 TRP A CA 1
ATOM 719 C C . TRP A 1 93 ? -15.633 0.886 10.951 1.00 94.50 93 TRP A C 1
ATOM 721 O O . TRP A 1 93 ? -15.495 1.762 11.798 1.00 94.50 93 TRP A O 1
ATOM 731 N N . PHE A 1 94 ? -16.617 0.933 10.046 1.00 93.19 94 PHE A N 1
ATOM 732 C CA . PHE A 1 94 ? -17.621 2.002 9.981 1.00 93.19 94 PHE A CA 1
ATOM 733 C C . PHE A 1 94 ? -18.924 1.684 10.732 1.00 93.19 94 PHE A C 1
ATOM 735 O O . PHE A 1 94 ? -19.806 2.535 10.784 1.00 93.19 94 PHE A O 1
ATOM 742 N N . GLN A 1 95 ? -19.070 0.489 11.313 1.00 86.38 95 GLN A N 1
ATOM 743 C CA . GLN A 1 95 ? -20.303 0.059 11.991 1.00 86.38 95 GLN A CA 1
ATOM 744 C C . GLN A 1 95 ? -20.333 0.411 13.490 1.00 86.38 95 GLN A C 1
ATOM 746 O O . GLN A 1 95 ? -21.342 0.179 14.142 1.00 86.38 95 GLN A O 1
ATOM 751 N N . GLY A 1 96 ? -19.242 0.953 14.045 1.00 66.44 96 GLY A N 1
ATOM 752 C CA . GLY A 1 96 ? -19.119 1.308 15.467 1.00 66.44 96 GLY A CA 1
ATOM 753 C C . GLY A 1 96 ? -19.414 2.772 15.813 1.00 66.44 96 GLY A C 1
ATOM 754 O O . GLY A 1 96 ? -19.126 3.184 16.933 1.00 66.44 96 GLY A O 1
ATOM 755 N N . PHE A 1 97 ? -19.926 3.565 14.866 1.00 57.12 97 PHE A N 1
ATOM 756 C CA . PHE A 1 97 ? -20.353 4.948 15.107 1.00 57.12 97 PHE A CA 1
ATOM 757 C C . PHE A 1 97 ? -21.839 4.988 15.500 1.00 57.12 97 PHE A C 1
ATOM 759 O O . PHE A 1 97 ? -22.657 5.495 14.734 1.00 57.12 97 PHE A O 1
ATOM 766 N N . ASP A 1 98 ? -22.168 4.436 16.668 1.00 46.34 98 ASP A N 1
ATOM 767 C CA . ASP A 1 98 ? -23.426 4.722 17.377 1.00 46.34 98 ASP A CA 1
ATOM 768 C C . ASP A 1 98 ? -23.191 5.776 18.473 1.00 46.34 98 ASP A C 1
ATOM 770 O O . ASP A 1 98 ? -22.154 5.687 19.176 1.00 46.34 98 ASP A O 1
#

pLDDT: mean 94.23, std 7.24, range [46.34, 98.38]